Protein AF-A0A920QNW0-F1 (afdb_monomer_lite)

Secondary structure (DSSP, 8-state):
---TTSTTTTPPPPPHHHHHHHHHHHHHHSTTS--EE-S-S--SHHHHHHHHHHHHTT-SEESSPPTTHHHHHHHTT-------S-TTS---

Radius of gyration: 13.95 Å; chains: 1; bounding box: 34×30×37 Å

pLDDT: mean 92.84, std 8.54, range [55.91, 98.62]

Structure (mmCIF, N/CA/C/O backbone):
data_AF-A0A920QNW0-F1
#
_entry.id   AF-A0A920QNW0-F1
#
loop_
_atom_site.group_PDB
_atom_site.id
_atom_site.type_symbol
_atom_site.label_atom_id
_atom_site.label_alt_id
_atom_site.label_comp_id
_atom_site.label_asym_id
_atom_site.label_entity_id
_atom_site.label_seq_id
_atom_site.pdbx_PDB_ins_code
_atom_site.Cartn_x
_atom_site.Cartn_y
_atom_site.Cartn_z
_atom_site.occupancy
_atom_site.B_iso_or_equiv
_atom_site.auth_seq_id
_atom_site.auth_comp_id
_atom_site.auth_asym_id
_atom_site.auth_atom_id
_atom_site.pdbx_PDB_model_num
ATOM 1 N N . MET A 1 1 ? 10.148 -4.803 -4.855 1.00 82.88 1 MET A N 1
ATOM 2 C CA . MET A 1 1 ? 11.167 -4.101 -5.665 1.00 82.88 1 MET A CA 1
ATOM 3 C C . MET A 1 1 ? 12.213 -5.131 -6.036 1.00 82.88 1 MET A C 1
ATOM 5 O O . MET A 1 1 ? 12.653 -5.819 -5.122 1.00 82.88 1 MET A O 1
ATOM 9 N N . PRO A 1 2 ? 12.563 -5.286 -7.316 1.00 88.94 2 PRO A N 1
ATOM 10 C CA . PRO A 1 2 ? 13.604 -6.226 -7.714 1.00 88.94 2 PRO A CA 1
ATOM 11 C C . PRO A 1 2 ? 14.943 -5.770 -7.140 1.00 88.94 2 PRO A C 1
ATOM 13 O O . PRO A 1 2 ? 15.270 -4.585 -7.205 1.00 88.94 2 PRO A O 1
ATOM 16 N N . LEU A 1 3 ? 15.675 -6.687 -6.514 1.00 90.75 3 LEU A N 1
ATOM 17 C CA . LEU A 1 3 ? 16.962 -6.400 -5.885 1.00 90.75 3 LEU A CA 1
ATOM 18 C C . LEU A 1 3 ? 18.077 -7.004 -6.735 1.00 90.75 3 LEU A C 1
ATOM 20 O O . LEU A 1 3 ? 18.032 -8.196 -7.045 1.00 90.75 3 LEU A O 1
ATOM 24 N N . ASN A 1 4 ? 19.071 -6.193 -7.095 1.00 93.44 4 ASN A N 1
ATOM 25 C CA . ASN A 1 4 ? 20.204 -6.624 -7.916 1.00 93.44 4 ASN A CA 1
ATOM 26 C C . ASN A 1 4 ? 20.904 -7.843 -7.297 1.00 93.44 4 ASN A C 1
ATOM 28 O O . ASN A 1 4 ? 21.155 -7.868 -6.093 1.00 93.44 4 ASN A O 1
ATOM 32 N N . GLY A 1 5 ? 21.221 -8.846 -8.120 1.00 95.56 5 GLY A N 1
ATOM 33 C CA . GLY A 1 5 ? 21.908 -10.062 -7.668 1.00 95.56 5 GLY A CA 1
ATOM 34 C C . GLY A 1 5 ? 21.018 -11.097 -6.971 1.00 95.56 5 GLY A C 1
ATOM 35 O O . GLY A 1 5 ? 21.528 -12.124 -6.535 1.00 95.56 5 GLY A O 1
ATOM 36 N N . THR A 1 6 ? 19.703 -10.870 -6.883 1.00 95.06 6 THR A N 1
ATOM 37 C CA . THR A 1 6 ? 18.740 -11.885 -6.417 1.00 95.06 6 THR A CA 1
ATOM 38 C C . THR A 1 6 ? 18.120 -12.647 -7.587 1.00 95.06 6 THR A C 1
ATOM 40 O O . THR A 1 6 ? 18.083 -12.155 -8.715 1.00 95.06 6 THR A O 1
ATOM 43 N N . GLU A 1 7 ? 17.557 -13.830 -7.332 1.00 96.81 7 GLU A N 1
ATOM 44 C CA . GLU A 1 7 ? 16.791 -14.568 -8.351 1.00 96.81 7 GLU A CA 1
ATOM 45 C C . GLU A 1 7 ? 15.587 -13.758 -8.867 1.00 96.81 7 GLU A C 1
ATOM 47 O O . GLU A 1 7 ? 15.223 -13.846 -10.037 1.00 96.81 7 GLU A O 1
ATOM 52 N N . MET A 1 8 ? 15.021 -12.887 -8.023 1.00 94.75 8 MET A N 1
ATOM 53 C CA . MET A 1 8 ? 13.904 -12.006 -8.376 1.00 94.75 8 MET A CA 1
ATOM 54 C C . MET A 1 8 ? 14.333 -10.664 -8.991 1.00 94.75 8 MET A C 1
ATOM 56 O O . MET A 1 8 ? 13.488 -9.792 -9.187 1.00 94.75 8 MET A O 1
ATOM 60 N N . GLN A 1 9 ? 15.615 -10.464 -9.319 1.00 94.88 9 GLN A N 1
ATOM 61 C CA . GLN A 1 9 ? 16.126 -9.180 -9.830 1.00 94.88 9 GLN A CA 1
ATOM 62 C C . GLN A 1 9 ? 15.458 -8.708 -11.133 1.00 94.88 9 GLN A C 1
ATOM 64 O O . GLN A 1 9 ? 15.420 -7.512 -11.398 1.00 94.88 9 GLN A O 1
ATOM 69 N N . ASN A 1 10 ? 14.904 -9.635 -11.921 1.00 94.81 10 ASN A N 1
ATOM 70 C CA . ASN A 1 10 ? 14.250 -9.347 -13.202 1.00 94.81 10 ASN A CA 1
ATOM 71 C C . ASN A 1 10 ? 12.718 -9.479 -13.144 1.00 94.81 10 ASN A C 1
ATOM 73 O O . ASN A 1 10 ? 12.048 -9.376 -14.171 1.00 94.81 10 ASN A O 1
ATOM 77 N N . VAL A 1 11 ? 12.142 -9.730 -11.965 1.00 93.62 11 VAL A N 1
ATOM 78 C CA . VAL A 1 11 ? 10.690 -9.880 -11.810 1.00 93.62 11 VAL A CA 1
ATOM 79 C C . VAL A 1 11 ? 10.038 -8.506 -11.834 1.00 93.62 11 VAL A C 1
ATOM 81 O O . VAL A 1 11 ? 10.402 -7.624 -11.066 1.00 93.62 11 VAL A O 1
ATOM 84 N N . SER A 1 12 ? 9.044 -8.304 -12.694 1.00 90.94 12 SER A N 1
ATOM 85 C CA . SER A 1 12 ? 8.283 -7.053 -12.672 1.00 90.94 12 SER A CA 1
ATOM 86 C C . SER A 1 12 ? 7.394 -6.977 -11.425 1.00 90.94 12 SER A C 1
ATOM 88 O O . SER A 1 12 ? 6.759 -7.973 -11.074 1.00 90.94 12 SER A O 1
ATOM 90 N N . PRO A 1 13 ? 7.324 -5.820 -10.738 1.00 89.88 13 PRO A N 1
ATOM 91 C CA . PRO A 1 13 ? 6.352 -5.617 -9.670 1.00 89.88 13 PRO A CA 1
ATOM 92 C C . PRO A 1 13 ? 4.910 -5.812 -10.168 1.00 89.88 13 PRO A C 1
ATOM 94 O O . PRO A 1 13 ? 4.642 -5.542 -11.342 1.00 89.88 13 PRO A O 1
ATOM 97 N N . PRO A 1 14 ? 3.978 -6.211 -9.284 1.00 93.56 14 PRO A N 1
ATOM 98 C CA . PRO A 1 14 ? 2.562 -6.270 -9.629 1.00 93.56 14 PRO A CA 1
ATOM 99 C C . PRO A 1 14 ? 2.026 -4.887 -10.019 1.00 93.56 14 PRO A C 1
ATOM 101 O O . PRO A 1 14 ? 2.550 -3.847 -9.600 1.00 93.56 14 PRO A O 1
ATOM 104 N N . SER A 1 15 ? 0.959 -4.874 -10.812 1.00 95.75 15 SER A N 1
ATOM 105 C CA . SER A 1 15 ? 0.267 -3.643 -11.194 1.00 95.75 15 SER A CA 1
ATOM 106 C C . SER A 1 15 ? -0.426 -2.984 -9.994 1.00 95.75 15 SER A C 1
ATOM 108 O O . SER A 1 15 ? -0.779 -3.646 -9.020 1.00 95.75 15 SER A O 1
ATOM 110 N N . LEU A 1 16 ? -0.706 -1.677 -10.081 1.00 97.00 16 LEU A N 1
ATOM 111 C CA . LEU A 1 16 ? -1.474 -0.966 -9.045 1.00 97.00 16 LEU A CA 1
ATOM 112 C C . LEU A 1 16 ? -2.848 -1.603 -8.791 1.00 97.00 16 LEU A C 1
ATOM 114 O O . LEU A 1 16 ? -3.296 -1.666 -7.651 1.00 97.00 16 LEU A O 1
ATOM 118 N N . LYS A 1 17 ? -3.485 -2.130 -9.844 1.00 98.00 17 LYS A N 1
ATOM 119 C CA . LYS A 1 17 ? -4.767 -2.831 -9.743 1.00 98.00 17 LYS A CA 1
ATOM 120 C C . LYS A 1 17 ? -4.655 -4.098 -8.893 1.00 98.00 17 LYS A C 1
ATOM 122 O O . LYS A 1 17 ? -5.507 -4.338 -8.045 1.00 98.00 17 LYS A O 1
ATOM 127 N N . GLU A 1 18 ? -3.618 -4.902 -9.118 1.00 97.94 18 GLU A N 1
ATOM 128 C CA . GLU A 1 18 ? -3.380 -6.125 -8.342 1.00 97.94 18 GLU A CA 1
ATOM 129 C C . GLU A 1 18 ? -3.010 -5.807 -6.894 1.00 97.94 18 GLU A C 1
ATOM 131 O O . GLU A 1 18 ? -3.507 -6.465 -5.984 1.00 97.94 18 GLU A O 1
ATOM 136 N N . ILE A 1 19 ? -2.196 -4.770 -6.671 1.00 97.50 19 ILE A N 1
ATOM 137 C CA . ILE A 1 19 ? -1.831 -4.314 -5.324 1.00 97.50 19 ILE A CA 1
ATOM 138 C C . ILE A 1 19 ? -3.077 -3.869 -4.547 1.00 97.50 19 ILE A C 1
ATOM 140 O O . ILE A 1 19 ? -3.295 -4.344 -3.435 1.00 97.50 19 ILE A O 1
ATOM 144 N N . GLY A 1 20 ? -3.918 -3.010 -5.133 1.00 98.12 20 GLY A N 1
ATOM 145 C CA . GLY A 1 20 ? -5.154 -2.550 -4.493 1.00 98.12 20 GLY A CA 1
ATOM 146 C C . GLY A 1 20 ? -6.117 -3.701 -4.191 1.00 98.12 20 GLY A C 1
ATOM 147 O O . GLY A 1 20 ? -6.595 -3.830 -3.068 1.00 98.12 20 GLY A O 1
ATOM 148 N N . ALA A 1 21 ? -6.319 -4.613 -5.150 1.00 98.62 21 ALA A N 1
ATOM 149 C CA . ALA A 1 21 ? -7.153 -5.798 -4.942 1.00 98.62 21 ALA A CA 1
ATOM 150 C C . ALA A 1 21 ? -6.620 -6.705 -3.818 1.00 98.62 21 ALA A C 1
ATOM 152 O O . ALA A 1 21 ? -7.401 -7.285 -3.056 1.00 98.62 21 ALA A O 1
ATOM 153 N N . PHE A 1 22 ? -5.296 -6.824 -3.690 1.00 98.38 22 PHE A N 1
ATOM 154 C CA . PHE A 1 22 ? -4.673 -7.560 -2.596 1.00 98.38 22 PHE A CA 1
ATOM 155 C C . PHE A 1 22 ? -4.910 -6.880 -1.242 1.00 98.38 22 PHE A C 1
ATOM 157 O O . PHE A 1 22 ? -5.250 -7.568 -0.280 1.00 98.38 22 PHE A O 1
ATOM 164 N N . PHE A 1 23 ? -4.806 -5.551 -1.162 1.00 98.56 23 PHE A N 1
ATOM 165 C CA . PHE A 1 23 ? -5.105 -4.807 0.066 1.00 98.56 23 PHE A CA 1
ATOM 166 C C . PHE A 1 23 ? -6.564 -4.974 0.495 1.00 98.56 23 PHE A C 1
ATOM 168 O O . PHE A 1 23 ? -6.816 -5.328 1.646 1.00 98.56 23 PHE A O 1
ATOM 175 N N . ASP A 1 24 ? -7.512 -4.837 -0.434 1.00 98.44 24 ASP A N 1
ATOM 176 C CA . ASP A 1 24 ? -8.934 -5.077 -0.167 1.00 98.44 24 ASP A CA 1
ATOM 177 C C . ASP A 1 24 ? -9.188 -6.498 0.340 1.00 98.44 24 ASP A C 1
ATOM 179 O O . ASP A 1 24 ? -9.973 -6.718 1.266 1.00 98.44 24 ASP A O 1
ATOM 183 N N . THR A 1 25 ? -8.527 -7.479 -0.277 1.00 98.62 25 THR A N 1
ATOM 184 C CA . THR A 1 25 ? -8.626 -8.885 0.126 1.00 98.62 25 THR A CA 1
ATOM 185 C C . THR A 1 25 ? -8.100 -9.075 1.544 1.00 98.62 25 THR A C 1
ATOM 187 O O . THR A 1 25 ? -8.786 -9.675 2.370 1.00 98.62 25 THR A O 1
ATOM 190 N N . ALA A 1 26 ? -6.925 -8.522 1.857 1.00 98.31 26 ALA A N 1
ATOM 191 C CA . ALA A 1 26 ? -6.329 -8.596 3.187 1.00 98.31 26 ALA A CA 1
ATOM 192 C C . ALA A 1 26 ? -7.220 -7.927 4.244 1.00 98.31 26 ALA A C 1
ATOM 194 O O . ALA A 1 26 ? -7.488 -8.526 5.288 1.00 98.31 26 ALA A O 1
ATOM 195 N N . ARG A 1 27 ? -7.751 -6.731 3.954 1.00 98.12 27 ARG A N 1
ATOM 196 C CA . ARG A 1 27 ? -8.645 -6.010 4.866 1.00 98.12 27 ARG A CA 1
ATOM 197 C C . ARG A 1 27 ? -9.912 -6.803 5.171 1.00 98.12 27 ARG A C 1
ATOM 199 O O . ARG A 1 27 ? -10.297 -6.882 6.338 1.00 98.12 27 ARG A O 1
ATOM 206 N N . LYS A 1 28 ? -10.540 -7.395 4.148 1.00 98.31 28 LYS A N 1
ATOM 207 C CA . LYS A 1 28 ? -11.754 -8.222 4.281 1.00 98.31 28 LYS A CA 1
ATOM 208 C C . LYS A 1 28 ? -11.491 -9.532 5.019 1.00 98.31 28 LYS A C 1
ATOM 210 O O . LYS A 1 28 ? -12.336 -9.961 5.796 1.00 98.31 28 LYS A O 1
ATOM 215 N N . ALA A 1 29 ? -10.344 -10.162 4.776 1.00 98.50 29 ALA A N 1
ATOM 216 C CA . ALA A 1 29 ? -9.979 -11.431 5.402 1.00 98.50 29 ALA A CA 1
ATOM 217 C C . ALA A 1 29 ? -9.625 -11.280 6.889 1.00 98.50 29 ALA A C 1
ATOM 219 O O . ALA A 1 29 ? -9.845 -12.202 7.670 1.00 98.50 29 ALA A O 1
ATOM 220 N N . LEU A 1 30 ? -9.088 -10.125 7.284 1.00 98.06 30 LEU A N 1
ATOM 221 C CA . LEU A 1 30 ? -8.582 -9.880 8.632 1.00 98.06 30 LEU A CA 1
ATOM 222 C C . LEU A 1 30 ? -9.236 -8.645 9.264 1.00 98.06 30 LEU A C 1
ATOM 224 O O . LEU A 1 30 ? -8.516 -7.743 9.663 1.00 98.06 30 LEU A O 1
ATOM 228 N N . PRO A 1 31 ? -10.570 -8.538 9.382 1.00 97.19 31 PRO A N 1
ATOM 229 C CA . PRO A 1 31 ? -11.264 -7.271 9.659 1.00 97.19 31 PRO A CA 1
ATOM 230 C C . PRO A 1 31 ? -10.908 -6.597 10.995 1.00 97.19 31 PRO A C 1
ATOM 232 O O . PRO A 1 31 ? -11.112 -5.398 11.128 1.00 97.19 31 PRO A O 1
ATOM 235 N N . GLN A 1 32 ? -10.383 -7.348 11.966 1.00 97.19 32 GLN A N 1
ATOM 236 C CA . GLN A 1 32 ? -10.019 -6.847 13.301 1.00 97.19 32 GLN A CA 1
ATOM 237 C C . GLN A 1 32 ? -8.503 -6.767 13.530 1.00 97.19 32 GLN A C 1
ATOM 239 O O . GLN A 1 32 ? -8.060 -6.356 14.595 1.00 97.19 32 GLN A O 1
ATOM 244 N N . THR A 1 33 ? -7.693 -7.197 12.561 1.00 96.62 33 THR A N 1
ATOM 245 C CA . THR A 1 33 ? -6.232 -7.180 12.684 1.00 96.62 33 THR A CA 1
ATOM 246 C C . THR A 1 33 ? -5.687 -5.853 12.180 1.00 96.62 33 THR A C 1
ATOM 248 O O . THR A 1 33 ? -6.118 -5.364 11.133 1.00 96.62 33 THR A O 1
ATOM 251 N N . GLU A 1 34 ? -4.718 -5.280 12.885 1.00 94.19 34 GLU A N 1
ATOM 252 C CA . GLU A 1 34 ? -3.988 -4.121 12.382 1.00 94.19 34 GLU A CA 1
ATOM 253 C C . GLU A 1 34 ? -3.085 -4.531 11.215 1.00 94.19 34 GLU A C 1
ATOM 255 O O . GLU A 1 34 ? -2.248 -5.427 11.337 1.00 94.19 34 GLU A O 1
ATOM 260 N N . ILE A 1 35 ? -3.271 -3.889 10.061 1.00 95.88 35 ILE A N 1
ATOM 261 C CA . ILE A 1 35 ? -2.503 -4.179 8.848 1.00 95.88 35 ILE A CA 1
ATOM 262 C C . ILE A 1 35 ? -1.636 -2.971 8.520 1.00 95.88 35 ILE A C 1
ATOM 264 O O . ILE A 1 35 ? -2.142 -1.887 8.232 1.00 95.88 35 ILE A O 1
ATOM 268 N N . MET A 1 36 ? -0.323 -3.181 8.524 1.00 94.06 36 MET A N 1
ATOM 269 C CA . MET A 1 36 ? 0.669 -2.144 8.252 1.00 94.06 36 MET A CA 1
ATOM 270 C C . MET A 1 36 ? 1.275 -2.330 6.859 1.00 94.06 36 MET A C 1
ATOM 272 O O . MET A 1 36 ? 1.729 -3.421 6.510 1.00 94.06 36 MET A O 1
ATOM 276 N N . LEU A 1 37 ? 1.359 -1.255 6.074 1.00 95.19 37 LEU A N 1
ATOM 277 C CA . LEU A 1 37 ? 2.126 -1.245 4.832 1.00 95.19 37 LEU A CA 1
ATOM 278 C C . LEU A 1 37 ? 3.618 -1.061 5.145 1.00 95.19 37 LEU A C 1
ATOM 280 O O . LEU A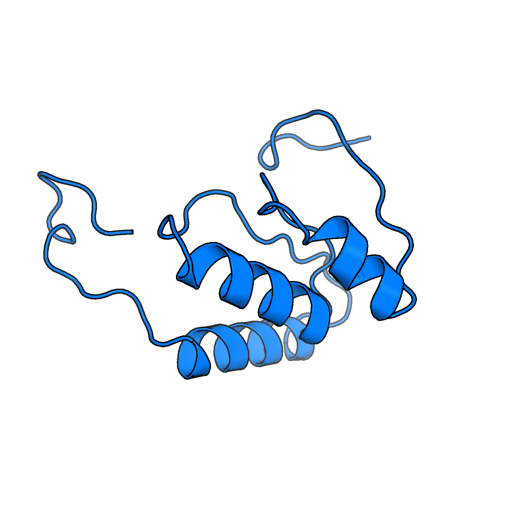 1 37 ? 4.065 0.024 5.529 1.00 95.19 37 LEU A O 1
ATOM 284 N N . GLY A 1 38 ? 4.398 -2.124 4.945 1.00 92.31 38 GLY A N 1
ATOM 285 C CA . GLY A 1 38 ? 5.844 -2.132 5.174 1.00 92.31 38 GLY A CA 1
ATOM 286 C C . GLY A 1 38 ? 6.642 -1.223 4.227 1.00 92.31 38 GLY A C 1
ATOM 287 O O . GLY A 1 38 ? 6.166 -0.792 3.174 1.00 92.31 38 GLY A O 1
ATOM 288 N N . CYS A 1 39 ? 7.895 -0.937 4.592 1.00 89.12 39 CYS A N 1
ATOM 289 C CA . CYS A 1 39 ? 8.766 0.007 3.879 1.00 89.12 39 CYS A CA 1
ATOM 290 C C . CYS A 1 39 ? 9.260 -0.493 2.509 1.00 89.12 39 CYS A C 1
ATOM 292 O O . CYS A 1 39 ? 9.563 0.315 1.630 1.00 89.12 39 CYS A O 1
ATOM 294 N N . ALA A 1 40 ? 9.337 -1.811 2.310 1.00 88.44 40 ALA A N 1
ATOM 295 C CA . ALA A 1 40 ? 9.905 -2.417 1.111 1.00 88.44 40 ALA A CA 1
ATOM 296 C C . ALA A 1 40 ? 8.936 -2.344 -0.084 1.00 88.44 40 ALA A C 1
ATOM 298 O O . ALA A 1 40 ? 8.185 -3.278 -0.361 1.00 88.44 40 ALA A O 1
ATOM 299 N N . ARG A 1 41 ? 8.976 -1.237 -0.831 1.00 89.88 41 ARG A N 1
ATOM 300 C CA . ARG A 1 41 ? 8.180 -1.024 -2.051 1.00 89.88 41 ARG A CA 1
ATOM 301 C C . ARG A 1 41 ? 8.961 -0.253 -3.122 1.00 89.88 41 ARG A C 1
ATOM 303 O O . ARG A 1 41 ? 9.943 0.405 -2.784 1.00 89.88 41 ARG A O 1
ATOM 310 N N . PRO A 1 42 ? 8.597 -0.368 -4.416 1.00 88.56 42 PRO A N 1
ATOM 311 C CA . PRO A 1 42 ? 9.288 0.364 -5.475 1.00 88.56 42 PRO A CA 1
ATOM 312 C C . PRO A 1 42 ? 9.227 1.881 -5.243 1.00 88.56 42 PRO A C 1
ATOM 314 O O . PRO A 1 42 ? 8.199 2.405 -4.817 1.00 88.56 42 PRO A O 1
ATOM 317 N N . LEU A 1 43 ? 10.332 2.575 -5.519 1.00 86.88 43 LEU A N 1
ATOM 318 C CA . LEU A 1 43 ? 10.440 4.027 -5.364 1.00 86.88 43 LEU A CA 1
ATOM 319 C C . LEU A 1 43 ? 9.803 4.782 -6.545 1.00 86.88 43 LEU A C 1
ATOM 321 O O . LEU A 1 43 ? 9.485 4.207 -7.585 1.00 86.88 43 LEU A O 1
ATOM 325 N N . GLY A 1 44 ? 9.648 6.098 -6.393 1.00 89.62 44 GLY A N 1
ATOM 326 C CA . GLY A 1 44 ? 9.094 6.979 -7.424 1.00 89.62 44 GLY A CA 1
ATOM 327 C C . GLY A 1 44 ? 7.567 7.066 -7.383 1.00 89.62 44 GLY A C 1
ATOM 328 O O . GLY A 1 44 ? 6.952 6.844 -6.344 1.00 89.62 44 GLY A O 1
ATOM 329 N N . LYS A 1 45 ? 6.943 7.407 -8.518 1.00 92.25 45 LYS A N 1
ATOM 330 C CA . LYS A 1 45 ? 5.498 7.709 -8.595 1.00 92.25 45 LYS A CA 1
ATOM 331 C C . LYS A 1 45 ? 4.607 6.579 -8.079 1.00 92.25 45 LYS A C 1
ATOM 333 O O . LYS A 1 45 ? 3.630 6.840 -7.390 1.00 92.25 45 LYS A O 1
ATOM 338 N N . ILE A 1 46 ? 4.979 5.330 -8.354 1.00 93.94 46 ILE A N 1
ATOM 339 C CA . ILE A 1 46 ? 4.232 4.155 -7.892 1.00 93.94 46 ILE A CA 1
ATOM 340 C C . ILE A 1 46 ? 4.115 4.101 -6.364 1.00 93.94 46 ILE A C 1
ATOM 342 O O . ILE A 1 46 ? 3.091 3.667 -5.855 1.00 93.94 46 ILE A O 1
ATOM 346 N N . LYS A 1 47 ? 5.112 4.600 -5.622 1.00 95.50 47 LYS A N 1
ATOM 347 C CA . LYS A 1 47 ? 5.068 4.652 -4.158 1.00 95.50 47 LYS A CA 1
ATOM 348 C C . LYS A 1 47 ? 3.906 5.509 -3.652 1.00 95.50 47 LYS A C 1
ATOM 350 O O . LYS A 1 47 ? 3.255 5.116 -2.693 1.00 95.50 47 LYS A O 1
ATOM 355 N N . ILE A 1 48 ? 3.658 6.656 -4.289 1.00 97.06 48 ILE A N 1
ATOM 356 C CA . ILE A 1 48 ? 2.566 7.570 -3.919 1.00 97.06 48 ILE A CA 1
ATOM 357 C C . ILE A 1 48 ? 1.223 6.870 -4.124 1.00 97.06 48 ILE A C 1
ATOM 359 O O . ILE A 1 48 ? 0.386 6.873 -3.230 1.00 97.06 48 ILE A O 1
ATOM 363 N N . GLU A 1 49 ? 1.044 6.221 -5.274 1.00 97.69 49 GLU A N 1
ATOM 364 C CA . GLU A 1 49 ? -0.202 5.520 -5.590 1.00 97.69 49 GLU A CA 1
ATOM 365 C C . GLU A 1 49 ? -0.437 4.316 -4.668 1.00 97.69 49 GLU A C 1
ATOM 367 O O . GLU A 1 49 ? -1.548 4.111 -4.196 1.00 97.69 49 GLU A O 1
ATOM 372 N N . VAL A 1 50 ? 0.609 3.556 -4.326 1.00 97.69 50 VAL A N 1
ATOM 373 C CA . VAL A 1 50 ? 0.499 2.453 -3.355 1.00 97.69 50 VAL A CA 1
ATOM 374 C C . VAL A 1 50 ? 0.130 2.963 -1.957 1.00 97.69 50 VAL A C 1
ATOM 376 O O . VAL A 1 50 ? -0.683 2.335 -1.282 1.00 97.69 50 VAL A O 1
ATOM 379 N N . ASP A 1 51 ? 0.683 4.100 -1.526 1.00 97.75 51 ASP A N 1
ATOM 380 C CA . ASP A 1 51 ? 0.358 4.697 -0.224 1.00 97.75 51 ASP A CA 1
ATOM 381 C C . ASP A 1 51 ? -1.107 5.173 -0.175 1.00 97.75 51 ASP A C 1
ATOM 383 O O . ASP A 1 51 ? -1.780 4.986 0.838 1.00 97.75 51 ASP A O 1
ATOM 387 N N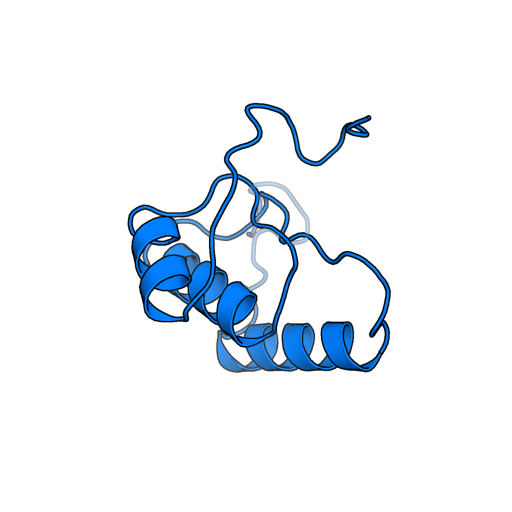 . ARG A 1 52 ? -1.636 5.715 -1.282 1.00 98.06 52 ARG A N 1
ATOM 388 C CA . ARG A 1 52 ? -3.059 6.076 -1.415 1.00 98.06 52 ARG A CA 1
ATOM 389 C C . ARG A 1 52 ? -3.976 4.860 -1.384 1.00 98.06 52 ARG A C 1
ATOM 391 O O . ARG A 1 52 ? -4.926 4.850 -0.609 1.00 98.06 52 ARG A O 1
ATOM 398 N N . LEU A 1 53 ? -3.645 3.815 -2.146 1.00 98.38 53 LEU A N 1
ATOM 399 C CA . LEU A 1 53 ? -4.400 2.558 -2.147 1.00 98.38 53 LEU A CA 1
ATOM 400 C C . LEU A 1 53 ? -4.454 1.925 -0.752 1.00 98.38 53 LEU A C 1
ATOM 402 O O . LEU A 1 53 ? -5.473 1.359 -0.375 1.00 98.38 53 LEU A O 1
ATOM 406 N N . ALA A 1 54 ? -3.378 2.025 0.033 1.00 98.25 54 ALA A N 1
ATOM 407 C CA . ALA A 1 54 ? -3.371 1.536 1.409 1.00 98.25 54 ALA A CA 1
ATOM 408 C C . ALA A 1 54 ? -4.347 2.311 2.311 1.00 98.25 54 ALA A C 1
ATOM 410 O O . ALA A 1 54 ? -5.048 1.695 3.111 1.00 98.25 54 ALA A O 1
ATOM 411 N N . ILE A 1 55 ? -4.418 3.639 2.161 1.00 98.31 55 ILE A N 1
ATOM 412 C CA . ILE A 1 55 ? -5.388 4.483 2.876 1.00 98.31 55 ILE A CA 1
ATOM 413 C C . ILE A 1 55 ? -6.818 4.101 2.482 1.00 98.31 55 ILE A C 1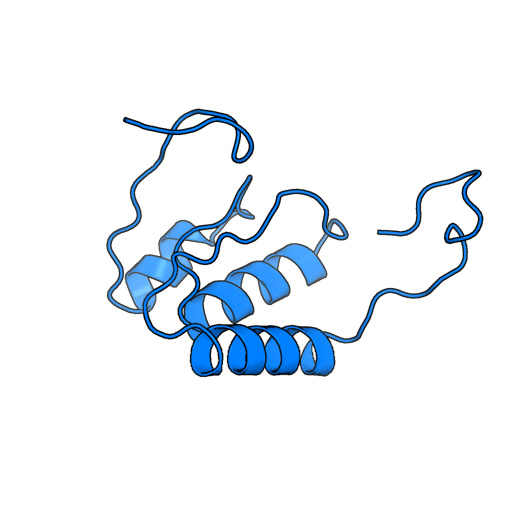
ATOM 415 O O . ILE A 1 55 ? -7.649 3.856 3.352 1.00 98.31 55 ILE A O 1
ATOM 419 N N . GLU A 1 56 ? -7.092 4.004 1.182 1.00 98.19 56 GLU A N 1
ATOM 420 C CA . GLU A 1 56 ? -8.419 3.667 0.651 1.00 98.19 56 GLU A CA 1
ATOM 421 C C . GLU A 1 56 ? -8.888 2.273 1.083 1.00 98.19 56 GLU A C 1
ATOM 423 O O . GLU A 1 56 ? -10.057 2.090 1.418 1.00 98.19 56 GLU A O 1
ATOM 428 N N . ALA A 1 57 ? -7.970 1.306 1.147 1.00 98.06 57 ALA A N 1
ATOM 429 C CA . ALA A 1 57 ? -8.249 -0.053 1.603 1.00 98.06 57 ALA A CA 1
ATOM 430 C C . ALA A 1 57 ? -8.358 -0.183 3.137 1.00 98.06 57 ALA A C 1
ATOM 432 O O . ALA A 1 57 ? -8.609 -1.278 3.646 1.00 98.06 57 ALA A O 1
ATOM 433 N N . GLY A 1 58 ? -8.158 0.897 3.900 1.00 97.44 58 GLY A N 1
ATOM 434 C CA . GLY A 1 58 ? -8.279 0.887 5.359 1.00 97.44 58 GLY A CA 1
ATOM 435 C C . GLY A 1 58 ? -7.149 0.139 6.074 1.00 97.44 58 GLY A C 1
ATOM 436 O O . GLY A 1 58 ? -7.393 -0.541 7.080 1.00 97.44 58 GLY A O 1
ATOM 437 N N . LEU A 1 59 ? -5.919 0.222 5.552 1.00 97.62 59 LEU A N 1
ATOM 438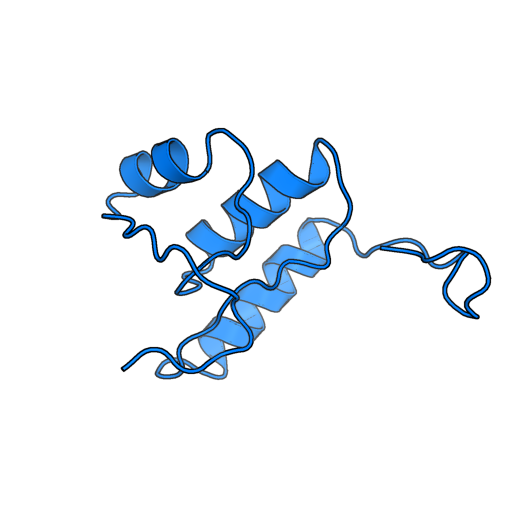 C CA . LEU A 1 59 ? -4.730 -0.189 6.302 1.00 97.62 59 LEU A CA 1
ATOM 439 C C . LEU A 1 59 ? -4.482 0.786 7.460 1.00 97.62 59 LEU A C 1
ATOM 441 O O . LEU A 1 59 ? -4.753 1.981 7.370 1.00 97.62 59 LEU A O 1
ATOM 445 N N . ASN A 1 60 ? -3.948 0.257 8.556 1.00 96.00 60 ASN A N 1
ATOM 446 C CA . ASN A 1 60 ? -3.844 0.955 9.836 1.00 96.00 60 ASN A CA 1
ATOM 447 C C . ASN A 1 60 ? -2.578 1.811 9.957 1.00 96.00 60 ASN A C 1
ATOM 449 O O . ASN A 1 60 ? -2.504 2.684 10.814 1.00 96.00 60 ASN A O 1
ATOM 453 N N . GLY A 1 61 ? -1.595 1.607 9.081 1.00 94.94 61 GLY A N 1
ATOM 454 C CA . GLY A 1 61 ? -0.418 2.4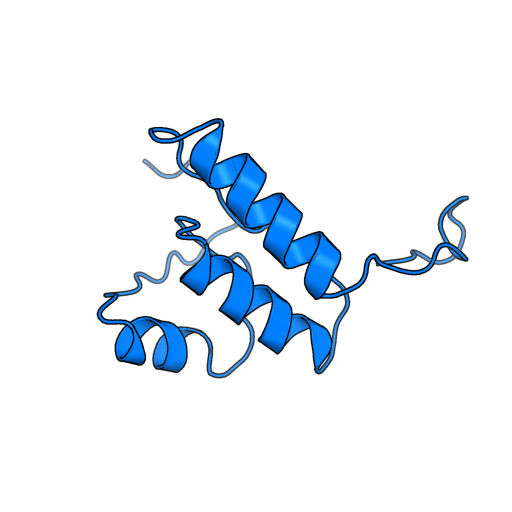61 9.051 1.00 94.94 61 GLY A CA 1
ATOM 455 C C . GLY A 1 61 ? 0.509 2.188 7.879 1.00 94.94 61 GLY A C 1
ATOM 456 O O . GLY A 1 61 ? 0.427 1.164 7.199 1.00 94.94 61 GLY A O 1
ATOM 457 N N . ILE A 1 62 ? 1.396 3.149 7.628 1.00 95.81 62 ILE A N 1
ATOM 458 C CA . ILE A 1 62 ? 2.299 3.159 6.478 1.00 95.81 62 ILE A CA 1
ATOM 459 C C . ILE A 1 62 ? 3.705 3.497 6.963 1.00 95.81 62 ILE A C 1
ATOM 461 O O . ILE A 1 62 ? 3.967 4.604 7.427 1.00 95.81 62 ILE A O 1
ATOM 465 N N . ALA A 1 63 ? 4.639 2.562 6.798 1.00 94.19 63 ALA A N 1
ATOM 466 C CA . ALA A 1 63 ? 6.047 2.814 7.068 1.00 94.19 63 ALA A CA 1
ATOM 467 C C . ALA A 1 63 ? 6.651 3.701 5.968 1.00 94.19 63 ALA A C 1
ATOM 469 O O . ALA A 1 63 ? 6.418 3.452 4.777 1.00 94.19 63 ALA A O 1
ATOM 470 N N . TYR A 1 64 ? 7.439 4.706 6.373 1.00 92.31 64 TYR A N 1
ATOM 471 C CA . TYR A 1 64 ? 8.088 5.693 5.496 1.00 92.31 64 TYR A CA 1
ATOM 472 C C . TYR A 1 64 ? 7.153 6.197 4.380 1.00 92.31 64 TYR A C 1
ATOM 474 O O . TYR A 1 64 ? 7.385 5.893 3.204 1.00 92.31 64 TYR A O 1
ATOM 482 N N . PRO A 1 65 ? 6.052 6.894 4.718 1.00 94.19 65 PRO A N 1
ATOM 483 C CA . PRO A 1 65 ? 5.065 7.335 3.736 1.00 94.19 65 PRO A CA 1
ATOM 484 C C . PRO A 1 65 ? 5.678 8.310 2.722 1.00 94.19 65 PRO A C 1
ATOM 486 O O . PRO A 1 65 ? 6.625 9.033 3.023 1.00 94.19 65 PRO A O 1
ATOM 489 N N . ALA A 1 66 ? 5.164 8.308 1.494 1.00 95.62 66 ALA A N 1
ATOM 490 C CA . ALA A 1 66 ? 5.562 9.271 0.477 1.00 95.62 66 ALA A CA 1
ATOM 491 C C . ALA A 1 66 ? 5.122 10.683 0.879 1.00 95.62 66 ALA A C 1
ATOM 493 O O . ALA A 1 66 ? 4.167 10.862 1.644 1.00 95.62 66 ALA A O 1
ATOM 494 N N . GLU A 1 67 ? 5.783 11.691 0.320 1.00 94.31 67 GLU A N 1
ATOM 495 C CA . GLU A 1 67 ? 5.345 13.074 0.472 1.00 94.31 67 GLU A CA 1
ATOM 496 C C . GLU A 1 67 ? 3.876 13.230 0.038 1.00 94.31 67 GLU A C 1
ATOM 498 O O . GLU A 1 67 ? 3.423 12.619 -0.931 1.00 94.31 67 GLU A O 1
ATOM 503 N N . GLY A 1 68 ? 3.107 14.004 0.804 1.00 95.69 68 GLY A N 1
ATOM 504 C CA . GLY A 1 68 ? 1.677 14.209 0.566 1.00 95.69 68 GLY A CA 1
ATOM 505 C C . GLY A 1 68 ? 0.749 13.124 1.127 1.00 95.69 68 GLY A C 1
ATOM 506 O O . GLY A 1 68 ? -0.450 13.375 1.220 1.00 95.69 68 GLY A O 1
ATOM 507 N N . THR A 1 69 ? 1.260 11.972 1.583 1.00 96.88 69 THR A N 1
ATOM 508 C CA . THR A 1 69 ? 0.424 10.887 2.147 1.00 96.88 69 THR A CA 1
ATOM 509 C C . THR A 1 69 ? -0.381 11.348 3.364 1.00 96.88 69 THR A C 1
ATOM 511 O O . THR A 1 69 ? -1.567 11.054 3.462 1.00 96.88 69 THR A O 1
ATOM 514 N N . LEU A 1 70 ? 0.224 12.127 4.270 1.00 97.06 70 LEU A N 1
ATOM 515 C CA . LEU A 1 70 ? -0.476 12.655 5.451 1.00 97.06 70 LEU A CA 1
ATOM 516 C C . LEU A 1 70 ? -1.611 13.611 5.064 1.00 97.06 70 LEU A C 1
ATOM 518 O O . LEU A 1 70 ? -2.693 13.560 5.641 1.00 97.06 70 LEU A O 1
ATOM 522 N N . SER A 1 71 ? -1.379 14.471 4.070 1.00 97.94 71 SER A N 1
ATOM 523 C CA . SER A 1 71 ? -2.411 15.367 3.541 1.00 97.94 71 SER A CA 1
ATOM 524 C C . SER A 1 71 ? -3.540 14.580 2.877 1.00 97.94 71 SER A C 1
ATOM 526 O O . SER A 1 71 ? -4.703 14.922 3.063 1.00 97.94 71 SER A O 1
ATOM 528 N N . TYR A 1 72 ? -3.210 13.506 2.153 1.00 98.31 72 TYR A N 1
ATOM 529 C CA . TYR A 1 72 ? -4.195 12.613 1.544 1.00 98.31 72 TYR A CA 1
ATOM 530 C C . TYR A 1 72 ? -5.054 11.906 2.595 1.00 98.31 72 TYR A C 1
ATOM 532 O O . TYR A 1 72 ? -6.275 11.909 2.478 1.00 98.31 72 TYR A O 1
ATOM 540 N N . ALA A 1 73 ? -4.439 11.371 3.655 1.00 98.00 73 ALA A N 1
ATOM 541 C CA . ALA A 1 73 ? -5.153 10.737 4.762 1.00 98.00 73 ALA A CA 1
ATOM 542 C C . ALA A 1 73 ? -6.154 11.705 5.416 1.00 98.00 73 ALA A C 1
ATOM 544 O O . ALA A 1 73 ? -7.324 11.368 5.581 1.00 98.00 73 ALA A O 1
ATOM 545 N N . ARG A 1 74 ? -5.729 12.945 5.689 1.00 98.06 74 ARG A N 1
ATOM 546 C CA . ARG A 1 74 ? -6.605 13.989 6.249 1.00 98.06 74 ARG A CA 1
ATOM 547 C C . ARG A 1 74 ? -7.765 14.357 5.328 1.00 98.06 74 ARG A C 1
ATOM 549 O O . ARG A 1 74 ? -8.880 14.543 5.800 1.00 98.06 74 ARG A O 1
ATOM 556 N N . GLN A 1 75 ? -7.538 14.414 4.013 1.00 97.88 75 GLN A N 1
ATOM 557 C CA . GLN A 1 75 ? -8.616 14.626 3.033 1.00 97.88 75 GLN A CA 1
ATOM 558 C C . GLN A 1 75 ? -9.664 13.501 3.050 1.00 97.88 75 GLN A C 1
ATOM 560 O O . GLN A 1 75 ? -10.805 13.737 2.666 1.00 97.88 75 GLN A O 1
ATOM 565 N N . HIS A 1 76 ? -9.295 12.311 3.532 1.00 96.62 76 HIS A N 1
ATOM 566 C CA . HIS A 1 76 ? -10.182 11.159 3.706 1.00 96.62 76 HIS A CA 1
ATOM 567 C C . HIS A 1 76 ? -10.753 11.049 5.131 1.00 96.62 76 HIS A C 1
ATOM 569 O O . HIS A 1 76 ? -11.295 10.011 5.499 1.00 96.62 76 HIS A O 1
ATOM 575 N N . GLY A 1 77 ? -10.650 12.111 5.939 1.00 97.50 77 GLY A N 1
ATOM 576 C CA . GLY A 1 77 ? -11.221 12.158 7.288 1.00 97.50 77 GLY A CA 1
ATOM 577 C C . GLY A 1 77 ? -10.443 11.360 8.335 1.00 97.50 77 GLY A C 1
ATOM 578 O O . GLY A 1 77 ? -11.005 11.026 9.375 1.00 97.50 77 GLY A O 1
ATOM 579 N N . LEU A 1 78 ? -9.174 11.034 8.067 1.00 97.69 78 LEU A N 1
ATOM 580 C CA . LEU A 1 78 ? -8.294 10.346 9.011 1.00 97.69 78 LEU A CA 1
ATOM 581 C C . LEU A 1 78 ? -7.396 11.335 9.761 1.00 97.69 78 LEU A C 1
ATOM 583 O O . LEU A 1 78 ? -6.928 12.321 9.190 1.00 97.69 78 LEU A O 1
ATOM 587 N N . GLU A 1 79 ? -7.064 11.000 11.006 1.00 97.19 79 GLU A N 1
ATOM 588 C CA . GLU A 1 79 ? -6.119 11.742 11.846 1.00 97.19 79 GLU A CA 1
ATOM 589 C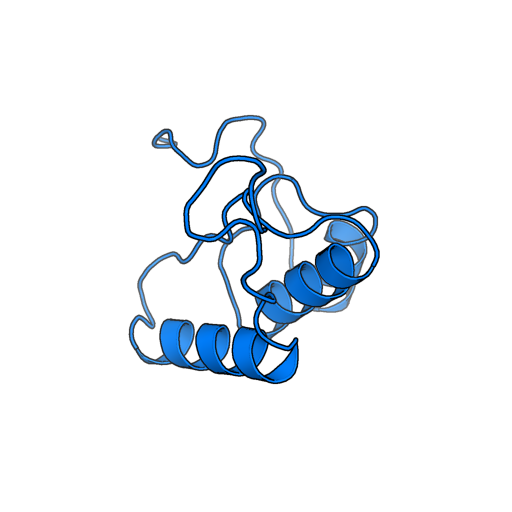 C . GLU A 1 79 ? -4.826 10.928 12.025 1.00 97.19 79 GLU A C 1
ATOM 591 O O . GLU A 1 79 ? -4.748 10.081 12.914 1.00 97.19 79 GLU A O 1
ATOM 596 N N . PRO A 1 80 ? -3.814 11.105 11.153 1.00 95.06 80 PRO A N 1
ATOM 597 C CA . PRO A 1 80 ? -2.601 10.302 11.213 1.00 95.06 80 PRO A CA 1
ATOM 598 C C . PRO A 1 80 ? -1.702 10.710 12.386 1.00 95.06 80 PRO A C 1
ATOM 600 O O . PRO A 1 80 ? -1.342 11.881 12.530 1.00 95.06 80 PRO A O 1
ATOM 603 N N . GLU A 1 81 ? -1.251 9.718 13.150 1.00 93.94 81 GLU A N 1
ATOM 604 C CA . GLU A 1 81 ? -0.193 9.854 14.150 1.00 93.94 81 GLU A CA 1
ATOM 605 C C . GLU A 1 81 ? 1.175 9.490 13.551 1.00 93.94 81 GLU A C 1
ATOM 607 O O . GLU A 1 81 ? 1.295 8.580 12.727 1.00 93.94 81 GLU A O 1
ATOM 612 N N . ILE A 1 82 ? 2.225 10.210 13.957 1.00 91.00 82 ILE A N 1
ATOM 613 C CA . ILE A 1 82 ? 3.600 9.920 13.539 1.00 91.00 82 ILE A CA 1
ATOM 614 C C . ILE A 1 82 ? 4.329 9.222 14.680 1.00 91.00 82 ILE A C 1
ATOM 616 O O . ILE A 1 82 ? 4.683 9.843 15.680 1.00 91.00 82 ILE A O 1
ATOM 620 N N . ILE A 1 83 ? 4.632 7.945 14.466 1.00 88.69 83 ILE A N 1
ATOM 621 C CA . ILE A 1 83 ? 5.471 7.150 15.358 1.00 88.69 83 ILE A CA 1
ATOM 622 C C . ILE A 1 83 ? 6.894 7.148 14.791 1.00 88.69 83 ILE A C 1
ATOM 624 O O . ILE A 1 83 ? 7.148 6.630 13.702 1.00 88.69 83 ILE A O 1
ATOM 628 N N . ASN A 1 84 ? 7.833 7.757 15.519 1.00 85.06 84 ASN A N 1
ATOM 629 C CA . ASN A 1 84 ? 9.224 7.944 15.084 1.00 85.06 84 ASN A CA 1
ATOM 630 C C . ASN A 1 84 ? 10.084 6.697 15.270 1.00 85.06 84 ASN A C 1
ATOM 632 O O . ASN A 1 84 ? 11.141 6.760 15.902 1.00 85.06 84 ASN A O 1
ATOM 636 N N . ALA A 1 85 ? 9.639 5.551 14.761 1.00 80.06 85 ALA A N 1
ATOM 637 C CA . ALA A 1 85 ? 10.354 4.316 15.000 1.00 80.06 85 ALA A CA 1
ATOM 638 C C . ALA A 1 85 ? 10.015 3.207 13.963 1.00 80.06 85 ALA A C 1
ATOM 640 O O . ALA A 1 85 ? 9.126 3.351 13.123 1.00 80.06 85 ALA A O 1
ATOM 641 N N . CYS A 1 86 ? 10.824 2.138 13.919 1.00 73.25 86 CYS A N 1
ATOM 642 C CA . CYS A 1 86 ? 10.787 1.103 12.873 1.00 73.25 86 CYS A CA 1
ATOM 643 C C . CYS A 1 86 ? 9.552 0.189 12.943 1.00 73.25 86 CYS A C 1
ATOM 645 O O . CYS A 1 86 ? 9.323 -0.445 13.962 1.00 73.25 86 CYS A O 1
ATOM 647 N N . CYS A 1 87 ? 8.842 -0.021 11.829 1.00 69.00 87 CYS A N 1
ATOM 648 C CA . CYS A 1 87 ? 7.659 -0.897 11.751 1.00 69.00 87 CYS A CA 1
ATOM 649 C C . CYS A 1 87 ? 7.876 -2.376 12.147 1.00 69.00 87 CYS A C 1
ATOM 651 O O . CYS A 1 87 ? 6.927 -3.150 12.112 1.00 69.00 87 CYS A O 1
ATOM 653 N N . GLY A 1 88 ? 9.112 -2.784 12.450 1.00 69.25 88 GLY A N 1
ATOM 654 C CA . GLY A 1 88 ? 9.465 -4.121 12.930 1.00 69.25 88 GLY A CA 1
ATOM 655 C C . GLY A 1 88 ? 9.655 -4.236 14.446 1.00 69.25 88 GLY A C 1
ATOM 656 O O . GLY A 1 88 ? 10.034 -5.310 14.902 1.00 69.25 88 GLY A O 1
ATOM 657 N N . VAL A 1 89 ? 9.445 -3.169 15.223 1.00 71.12 89 VAL A N 1
ATOM 658 C CA . VAL A 1 89 ? 9.471 -3.249 16.692 1.00 71.12 89 VAL A CA 1
ATOM 659 C C . VAL A 1 89 ? 8.076 -3.000 17.257 1.00 71.12 89 VAL A C 1
ATOM 661 O O . VAL A 1 89 ? 7.301 -2.224 16.701 1.00 71.12 89 VAL A O 1
ATOM 664 N N . SER A 1 90 ? 7.746 -3.701 18.339 1.00 63.31 90 SER A N 1
ATOM 665 C CA . SER A 1 90 ? 6.467 -3.534 19.021 1.00 63.31 90 SER A CA 1
ATOM 666 C C . SER A 1 90 ? 6.430 -2.191 19.742 1.00 63.31 90 SER A C 1
ATOM 668 O O . SER A 1 90 ? 7.329 -1.879 20.525 1.00 63.31 90 SER A O 1
ATOM 670 N N . TRP A 1 91 ? 5.379 -1.421 19.483 1.00 63.56 91 TRP A N 1
ATOM 671 C CA . TRP A 1 91 ? 5.043 -0.212 20.227 1.00 63.56 91 TRP A CA 1
ATOM 672 C C . TRP A 1 91 ? 4.168 -0.613 21.414 1.00 63.56 91 TRP A C 1
ATOM 674 O O . TRP A 1 91 ? 3.184 -1.324 21.217 1.00 63.56 91 TRP A O 1
ATOM 684 N N . ASN A 1 92 ? 4.549 -0.192 22.620 1.00 55.91 92 ASN A N 1
ATOM 685 C CA . ASN A 1 92 ? 3.688 -0.209 23.805 1.00 55.91 92 ASN A CA 1
ATOM 686 C C . ASN A 1 92 ? 3.201 1.209 24.077 1.00 55.91 92 ASN A C 1
ATOM 688 O O . ASN A 1 92 ? 4.061 2.118 23.996 1.00 55.91 92 ASN A O 1
#

Sequence (92 aa):
MPLNGTEMQNVSPPSLKEIGAFFDTARKALPQTEIMLGCARPLGKIKIEVDRLAIEAGLNGIAYPAEGTLSYARQHGLEPEIINACCGVSWN

Foldseek 3Di:
DQDPPDPCNPPDDDDLVVLLVVLLVVCVVCVPDQAEAAPPDDDDPVQQSSLLSNLVSPHNYYDPHDPCSCVSNVVVVDDDDDDPDHPPDDDD